Protein AF-A0AAV0QHT0-F1 (afdb_monomer)

Sequence (76 aa):
MNLGPLLKESTKEGELALWNLIVRDVRLNISPGSSCHCSEPGWFRVCFANMSEATLDVALDRLHRFVDQYRRTGSS

pLDDT: mean 94.21, std 8.59, range [46.97, 98.5]

Solvent-accessible surface area (backbone atoms only — not comparable to full-atom values): 4511 Å² total; per-residue (Å²): 91,82,49,41,93,73,39,86,41,94,34,66,66,28,35,52,54,52,48,50,47,37,41,70,74,61,64,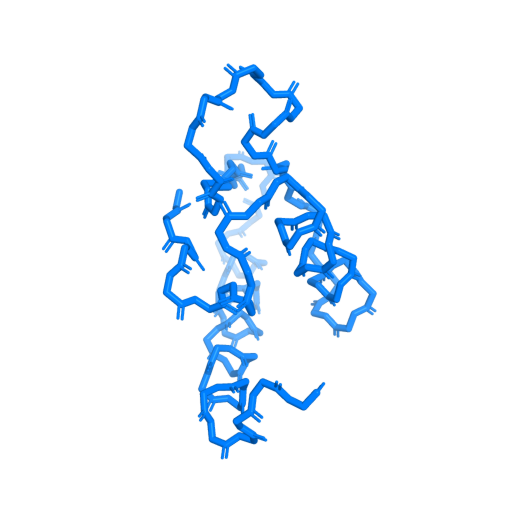45,94,60,45,54,25,63,84,71,72,44,90,58,51,27,33,35,50,76,90,65,90,91,56,54,69,74,55,49,52,55,53,51,52,42,49,51,54,47,54,57,47,49,65,72,66,53,81,119

Structure (mmCIF, N/CA/C/O backbone):
data_AF-A0AAV0QHT0-F1
#
_entry.id   AF-A0AAV0QHT0-F1
#
loop_
_atom_site.group_PDB
_atom_site.id
_atom_site.type_symbol
_atom_site.label_atom_id
_atom_site.label_alt_id
_atom_site.label_comp_id
_atom_site.label_asym_id
_atom_site.label_entity_id
_atom_site.label_seq_id
_atom_site.pdbx_PDB_ins_code
_atom_site.Cartn_x
_atom_site.Cartn_y
_atom_site.Cartn_z
_atom_site.occupancy
_atom_site.B_iso_or_equiv
_atom_site.auth_seq_id
_atom_site.auth_comp_id
_atom_site.auth_asym_id
_atom_site.auth_atom_id
_atom_site.pdbx_PDB_model_num
ATOM 1 N N . MET A 1 1 ? -5.519 5.256 -5.821 1.00 93.19 1 MET A N 1
ATOM 2 C CA . MET A 1 1 ? -6.150 3.941 -5.577 1.00 93.19 1 MET A CA 1
ATOM 3 C C . MET A 1 1 ? -6.876 3.998 -4.244 1.00 93.19 1 MET A C 1
ATOM 5 O O . MET A 1 1 ? -6.292 4.517 -3.303 1.00 93.19 1 MET A O 1
ATOM 9 N N . ASN A 1 2 ? -8.118 3.516 -4.167 1.00 96.00 2 ASN A N 1
ATOM 10 C CA . ASN A 1 2 ? -8.890 3.484 -2.922 1.00 96.00 2 ASN A CA 1
ATOM 11 C C . ASN A 1 2 ? -8.824 2.076 -2.303 1.00 96.00 2 ASN A C 1
ATOM 13 O O . ASN A 1 2 ? -9.318 1.120 -2.897 1.00 96.00 2 ASN A O 1
ATOM 17 N N . LEU A 1 3 ? -8.198 1.966 -1.132 1.00 96.31 3 LEU A N 1
ATOM 18 C CA . LEU A 1 3 ? -8.125 0.764 -0.298 1.00 96.31 3 LEU A CA 1
ATOM 19 C C . LEU A 1 3 ? -8.924 0.913 1.009 1.00 96.31 3 LEU A C 1
ATOM 21 O O . LEU A 1 3 ? -8.804 0.065 1.889 1.00 96.31 3 LEU A O 1
ATOM 25 N N . GLY A 1 4 ? -9.765 1.945 1.126 1.00 96.19 4 GLY A N 1
ATOM 26 C CA . GLY A 1 4 ? -10.685 2.176 2.246 1.00 96.19 4 GLY A CA 1
ATOM 27 C C . GLY A 1 4 ? -11.456 0.930 2.705 1.00 96.19 4 GLY A C 1
ATOM 28 O O . GLY A 1 4 ? -11.489 0.668 3.903 1.00 96.19 4 GLY A O 1
ATOM 29 N N . PRO A 1 5 ? -11.985 0.084 1.795 1.00 94.75 5 PRO A N 1
ATOM 30 C CA . PRO A 1 5 ? -12.678 -1.151 2.178 1.00 94.75 5 PRO A CA 1
ATOM 31 C C . PRO A 1 5 ? -11.819 -2.200 2.903 1.00 94.75 5 PRO A C 1
ATOM 33 O O . PRO A 1 5 ? -12.360 -3.189 3.386 1.00 94.75 5 PRO A O 1
ATOM 36 N N . LEU A 1 6 ? -10.492 -2.041 2.923 1.00 94.31 6 LEU A N 1
ATOM 37 C CA . LEU A 1 6 ? -9.565 -2.922 3.641 1.00 94.31 6 LEU A CA 1
ATOM 38 C C . LEU A 1 6 ? -9.157 -2.356 5.003 1.00 94.31 6 LEU A C 1
ATOM 40 O O . LEU A 1 6 ? -8.460 -3.031 5.756 1.00 94.31 6 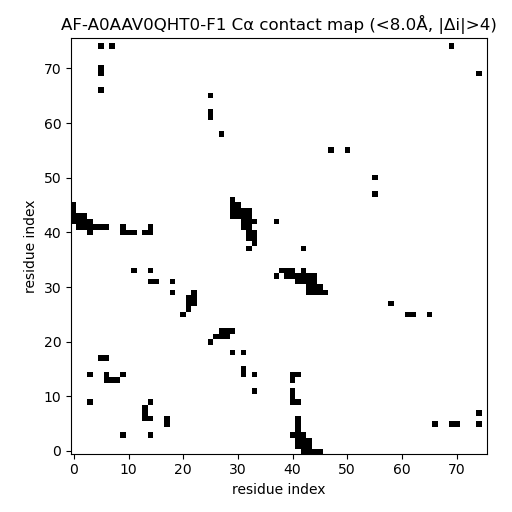LEU A O 1
ATOM 44 N N . LEU A 1 7 ? -9.540 -1.121 5.326 1.00 94.94 7 LEU A N 1
ATOM 45 C CA . LEU A 1 7 ? -9.222 -0.547 6.622 1.00 94.94 7 LEU A CA 1
ATOM 46 C C . LEU A 1 7 ? -10.029 -1.248 7.716 1.00 94.94 7 LEU A C 1
ATOM 48 O O . LEU A 1 7 ? -11.235 -1.444 7.581 1.00 94.94 7 LEU A O 1
ATOM 52 N N . LYS A 1 8 ? -9.364 -1.581 8.826 1.00 90.00 8 LYS A N 1
ATOM 53 C CA . LYS A 1 8 ? -10.050 -2.045 10.043 1.00 90.00 8 LYS A CA 1
ATOM 54 C C . LYS A 1 8 ? -10.924 -0.949 10.642 1.00 90.00 8 LYS A C 1
ATOM 56 O O . LYS A 1 8 ? -12.050 -1.192 11.054 1.00 90.00 8 LYS A O 1
ATOM 61 N N . GLU A 1 9 ? -10.372 0.257 10.666 1.00 94.12 9 GLU A N 1
ATOM 62 C CA . GLU A 1 9 ? -11.011 1.472 11.143 1.00 94.12 9 GLU A CA 1
ATOM 63 C C . GLU A 1 9 ? -10.814 2.549 10.083 1.00 94.12 9 GLU A C 1
ATOM 65 O O . GLU A 1 9 ? -9.713 2.711 9.554 1.00 94.12 9 GLU A O 1
ATOM 70 N N . SER A 1 10 ? -11.868 3.304 9.777 1.00 96.19 10 SER A N 1
ATOM 71 C CA . SER A 1 10 ? -11.812 4.406 8.812 1.00 96.19 10 SER A CA 1
ATOM 72 C C . SER A 1 10 ? -11.168 5.654 9.435 1.00 96.19 10 SER A C 1
ATOM 74 O O . SER A 1 10 ? -11.782 6.717 9.510 1.00 96.19 10 SER A O 1
ATOM 76 N N . THR A 1 11 ? -9.934 5.505 9.915 1.00 97.94 11 THR A N 1
ATOM 77 C CA . THR A 1 11 ? -9.120 6.522 10.591 1.00 97.94 11 THR A CA 1
ATOM 78 C C . THR A 1 11 ? -7.761 6.654 9.904 1.00 97.94 11 THR A C 1
ATOM 80 O O . THR A 1 11 ? -7.336 5.777 9.144 1.00 97.94 11 THR A O 1
ATOM 83 N N . LYS A 1 12 ? -7.041 7.750 10.176 1.00 97.69 12 LYS A N 1
ATOM 84 C CA . LYS A 1 12 ? -5.663 7.925 9.692 1.00 97.69 12 LYS A CA 1
ATOM 85 C C . LYS A 1 12 ? -4.754 6.815 10.224 1.00 97.69 12 LYS A C 1
ATOM 87 O O . LYS A 1 12 ? -3.884 6.325 9.513 1.00 97.69 12 LYS A O 1
ATOM 92 N N . GLU A 1 13 ? -4.972 6.397 11.460 1.00 98.19 13 GLU A N 1
ATOM 93 C CA . GLU A 1 13 ? -4.241 5.324 12.122 1.00 98.19 13 GLU A CA 1
ATOM 94 C C . GLU A 1 13 ? -4.482 3.987 11.409 1.00 98.19 13 GLU A C 1
ATOM 96 O O . GLU A 1 13 ? -3.524 3.260 11.139 1.00 98.19 13 GLU A O 1
ATOM 101 N N . GLY A 1 14 ? -5.730 3.705 11.013 1.00 97.44 14 GLY A N 1
ATOM 102 C CA . GLY A 1 14 ? -6.077 2.553 10.181 1.00 97.44 14 GLY A CA 1
ATOM 103 C C . GLY A 1 14 ? -5.379 2.575 8.818 1.00 97.44 14 GLY A C 1
ATOM 104 O O . GLY A 1 14 ? -4.826 1.560 8.388 1.00 97.44 14 GLY A O 1
ATOM 105 N N . GLU A 1 15 ? -5.333 3.739 8.161 1.00 98.38 15 GLU A N 1
ATOM 106 C CA . GLU A 1 15 ? -4.599 3.929 6.901 1.00 98.38 15 GLU A CA 1
ATOM 107 C C . GLU A 1 15 ? -3.097 3.659 7.066 1.00 98.38 15 GLU A C 1
ATOM 109 O O . GLU A 1 15 ? -2.512 2.924 6.267 1.00 98.38 15 GLU A O 1
ATOM 114 N N . LEU A 1 16 ? -2.471 4.204 8.112 1.00 98.06 16 LEU A N 1
ATOM 115 C CA . LEU A 1 16 ? -1.044 4.015 8.383 1.00 98.06 16 LEU A CA 1
ATOM 116 C C . LEU A 1 16 ? -0.712 2.574 8.791 1.00 98.06 16 LEU A C 1
ATOM 118 O O . LEU A 1 16 ? 0.353 2.064 8.437 1.00 98.06 16 LEU A O 1
ATOM 122 N N . ALA A 1 17 ? -1.615 1.887 9.493 1.00 97.44 17 ALA A N 1
ATOM 123 C CA . ALA A 1 17 ? -1.467 0.468 9.798 1.00 97.44 17 ALA A CA 1
ATOM 124 C C . ALA A 1 17 ? -1.475 -0.380 8.516 1.00 97.44 17 ALA A C 1
ATOM 126 O O . ALA A 1 17 ? -0.585 -1.213 8.327 1.00 97.44 17 ALA A O 1
ATOM 127 N N . LEU A 1 18 ? -2.421 -0.127 7.602 1.00 96.94 18 LEU A N 1
ATOM 128 C CA . LEU A 1 18 ? -2.462 -0.798 6.301 1.00 96.94 18 LEU A CA 1
ATOM 129 C C . LEU A 1 18 ? -1.222 -0.467 5.456 1.00 96.94 18 LEU A C 1
ATOM 131 O O . LEU A 1 18 ? -0.610 -1.362 4.873 1.00 96.94 18 LEU A O 1
ATOM 135 N N . TRP A 1 19 ? -0.813 0.801 5.427 1.00 97.81 19 TRP A N 1
ATOM 136 C CA . TRP A 1 19 ? 0.393 1.252 4.734 1.00 97.81 19 TRP A CA 1
ATOM 137 C C . TRP A 1 19 ? 1.648 0.503 5.201 1.00 97.81 19 TRP A C 1
ATOM 139 O O . TRP A 1 19 ? 2.409 0.003 4.372 1.00 97.81 19 TRP A O 1
ATOM 149 N N . ASN A 1 20 ? 1.834 0.362 6.518 1.00 97.69 20 ASN A N 1
ATOM 150 C CA . ASN A 1 20 ? 2.970 -0.359 7.094 1.00 97.69 20 ASN A CA 1
ATOM 151 C C . ASN A 1 20 ? 3.022 -1.823 6.635 1.00 97.69 20 ASN A C 1
ATOM 153 O O . ASN A 1 20 ? 4.101 -2.324 6.318 1.00 97.69 20 ASN A O 1
ATOM 157 N N . LEU A 1 21 ? 1.872 -2.502 6.551 1.00 96.31 21 LEU A N 1
ATOM 158 C CA . LEU A 1 21 ? 1.794 -3.868 6.020 1.00 96.31 21 LEU A CA 1
ATOM 159 C C . LEU A 1 21 ? 2.173 -3.917 4.536 1.00 96.31 21 LEU A C 1
ATOM 161 O O . LEU A 1 21 ? 2.937 -4.787 4.125 1.00 96.31 21 LEU A O 1
ATOM 165 N N . ILE A 1 22 ? 1.707 -2.960 3.731 1.00 97.12 22 ILE A N 1
ATOM 166 C CA . ILE A 1 22 ? 2.039 -2.898 2.300 1.00 97.12 22 ILE A CA 1
ATOM 167 C C . ILE A 1 22 ? 3.548 -2.692 2.092 1.00 97.12 22 ILE A C 1
ATOM 169 O O . ILE A 1 22 ? 4.176 -3.396 1.296 1.00 97.12 22 ILE A O 1
ATOM 173 N N . VAL A 1 23 ? 4.168 -1.782 2.843 1.00 97.69 23 VAL A N 1
ATOM 174 C CA . VAL A 1 23 ? 5.616 -1.544 2.748 1.00 97.69 23 VAL A CA 1
ATOM 175 C C . VAL A 1 23 ? 6.411 -2.761 3.230 1.00 97.69 23 VAL A C 1
ATOM 177 O O . VAL A 1 23 ? 7.363 -3.180 2.567 1.00 97.69 23 VAL A O 1
ATOM 180 N N . ARG A 1 24 ? 6.031 -3.351 4.369 1.00 97.06 24 ARG A N 1
ATOM 181 C CA . ARG A 1 24 ? 6.787 -4.437 5.008 1.00 97.06 24 ARG A CA 1
ATOM 182 C C . ARG A 1 24 ? 6.611 -5.779 4.300 1.00 97.06 24 ARG A C 1
ATOM 184 O O . ARG A 1 24 ? 7.608 -6.448 4.028 1.00 97.06 24 ARG A O 1
ATOM 191 N N . ASP A 1 25 ? 5.372 -6.150 3.997 1.00 94.88 25 ASP A N 1
ATOM 192 C CA . ASP A 1 25 ? 5.008 -7.507 3.577 1.00 94.88 25 ASP A CA 1
ATOM 193 C C . ASP A 1 25 ? 4.862 -7.597 2.051 1.00 94.88 25 ASP A C 1
ATOM 195 O O . ASP A 1 25 ? 5.353 -8.545 1.439 1.00 94.88 25 ASP A O 1
ATOM 199 N N . VAL A 1 26 ? 4.281 -6.574 1.411 1.00 96.25 26 VAL A N 1
ATOM 200 C CA . VAL A 1 26 ? 4.119 -6.511 -0.061 1.00 96.25 26 VAL A CA 1
ATOM 201 C C . VAL A 1 26 ? 5.364 -5.929 -0.747 1.00 96.25 26 VAL A C 1
ATOM 203 O O . VAL A 1 26 ? 5.586 -6.145 -1.941 1.00 96.25 26 VAL A O 1
ATOM 206 N 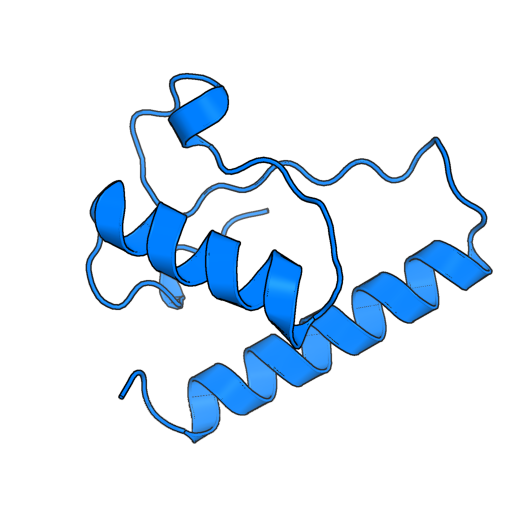N . ARG A 1 27 ? 6.231 -5.247 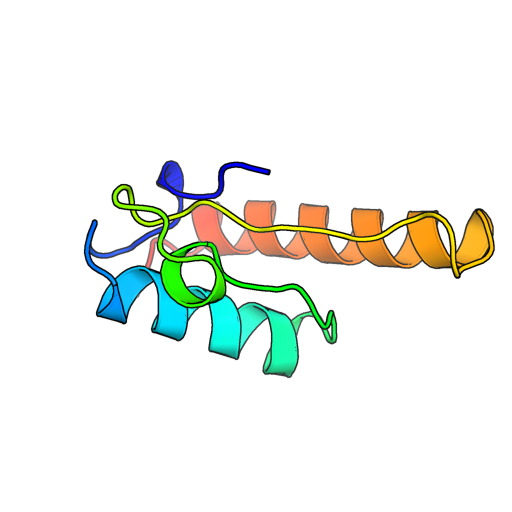0.019 1.00 97.19 27 ARG A N 1
ATOM 207 C CA . ARG A 1 27 ? 7.468 -4.601 -0.457 1.00 97.19 27 ARG A CA 1
ATOM 208 C C . ARG A 1 27 ? 7.206 -3.511 -1.499 1.00 97.19 27 ARG A C 1
ATOM 210 O O . ARG A 1 27 ? 7.993 -3.348 -2.431 1.00 97.19 27 ARG A O 1
ATOM 217 N N . LEU A 1 28 ? 6.108 -2.770 -1.345 1.00 97.06 28 LEU A N 1
ATOM 218 C CA . LEU A 1 28 ? 5.749 -1.652 -2.219 1.00 97.06 28 LEU A CA 1
ATOM 219 C C . LEU A 1 28 ? 5.773 -0.336 -1.451 1.00 97.06 28 LEU A C 1
ATOM 221 O O . LEU A 1 28 ? 5.050 -0.159 -0.474 1.00 97.06 28 LEU A O 1
ATOM 225 N N . ASN A 1 29 ? 6.586 0.607 -1.925 1.00 96.94 29 ASN A N 1
ATOM 226 C CA . ASN A 1 29 ? 6.581 1.969 -1.410 1.00 96.94 29 ASN A CA 1
ATOM 227 C C . ASN A 1 29 ? 5.509 2.789 -2.136 1.00 96.94 29 ASN A C 1
ATOM 229 O O . ASN A 1 29 ? 5.695 3.202 -3.281 1.00 96.94 29 ASN A O 1
ATOM 233 N N . ILE A 1 30 ? 4.386 3.009 -1.461 1.00 96.88 30 ILE A N 1
ATOM 234 C CA . ILE A 1 30 ? 3.280 3.852 -1.922 1.00 96.88 30 ILE A CA 1
ATOM 235 C C . ILE A 1 30 ? 3.027 4.950 -0.892 1.00 96.88 30 ILE A C 1
ATOM 237 O O . ILE A 1 30 ? 3.375 4.796 0.278 1.00 96.88 30 ILE A O 1
ATOM 241 N N . SER A 1 31 ? 2.437 6.070 -1.309 1.00 98.12 31 SER A N 1
ATOM 242 C CA . SER A 1 31 ? 2.165 7.179 -0.387 1.00 98.12 31 SER A CA 1
ATOM 243 C C . SER A 1 31 ? 0.730 7.080 0.142 1.00 98.12 31 SER A C 1
ATOM 245 O O . SER A 1 31 ? -0.190 7.045 -0.684 1.00 98.12 31 SER A O 1
ATOM 247 N N . PRO A 1 32 ? 0.514 7.044 1.468 1.00 98.38 32 PRO A N 1
ATOM 248 C CA . PRO A 1 32 ? -0.824 7.119 2.040 1.00 98.38 32 PRO A CA 1
ATOM 249 C C . PRO A 1 32 ? -1.400 8.527 1.827 1.00 98.38 32 PRO A C 1
ATOM 251 O O . PRO A 1 32 ? -0.663 9.517 1.789 1.00 98.38 32 PRO A O 1
ATOM 254 N N . GLY A 1 33 ? -2.714 8.629 1.645 1.00 98.50 33 GLY A N 1
ATOM 255 C CA . GLY A 1 33 ? -3.412 9.871 1.312 1.00 98.50 33 GLY A CA 1
ATOM 256 C C . GLY A 1 33 ? -3.230 10.943 2.381 1.00 98.50 33 GLY A C 1
ATOM 257 O O . GLY A 1 33 ? -3.097 12.125 2.056 1.00 98.50 33 GLY A O 1
ATOM 258 N N . SER A 1 34 ? -3.114 10.535 3.645 1.00 97.62 34 SER A N 1
ATOM 259 C CA . SER A 1 34 ? -2.827 11.427 4.769 1.00 97.62 34 SER A CA 1
ATOM 260 C C . SER A 1 34 ? -1.484 12.161 4.652 1.00 97.62 34 SER A C 1
ATOM 262 O O . SER A 1 34 ? -1.367 13.279 5.157 1.00 97.62 34 SER A O 1
ATOM 264 N N . SER A 1 35 ? -0.489 11.618 3.935 1.00 97.62 35 SER A N 1
ATOM 265 C CA . SER A 1 35 ? 0.758 12.337 3.610 1.00 97.62 35 SER A CA 1
ATOM 266 C C . SER A 1 35 ? 0.553 13.488 2.621 1.00 97.62 35 SER A C 1
ATOM 268 O O . SER A 1 35 ? 1.433 14.329 2.468 1.00 97.62 35 SER A O 1
ATOM 270 N N . CYS A 1 36 ? -0.593 13.529 1.945 1.00 96.88 36 CYS A N 1
ATOM 271 C CA . CYS A 1 36 ? -0.976 14.566 0.992 1.00 96.88 36 CYS A CA 1
ATOM 272 C C . CYS A 1 36 ? -2.197 15.363 1.475 1.00 96.88 36 CYS A C 1
ATOM 274 O O . CYS A 1 36 ? -2.894 15.959 0.659 1.00 96.88 36 CYS A O 1
ATOM 276 N N . HIS A 1 37 ? -2.463 15.362 2.786 1.00 96.50 37 HIS A N 1
ATOM 277 C CA . HIS A 1 37 ? -3.598 16.053 3.407 1.00 96.50 37 HIS A CA 1
ATOM 278 C C . HIS A 1 37 ? -4.979 15.599 2.897 1.00 96.50 37 HIS A C 1
ATOM 280 O O . HIS A 1 37 ? -5.937 16.368 2.951 1.00 96.50 37 HIS A O 1
ATOM 286 N N . CYS A 1 38 ? -5.109 14.354 2.419 1.00 97.50 38 CYS A N 1
ATOM 287 C CA . CYS A 1 38 ? -6.419 13.786 2.107 1.00 97.50 38 CYS A CA 1
ATOM 288 C C . CYS A 1 38 ? -7.250 13.667 3.394 1.00 97.50 38 CYS A C 1
ATOM 290 O O . CYS A 1 38 ? -6.770 13.132 4.395 1.00 97.50 38 CYS A O 1
ATOM 292 N N . SER A 1 39 ? -8.480 14.183 3.369 1.00 95.69 39 SER A N 1
ATOM 293 C CA . SER A 1 39 ? -9.408 14.136 4.505 1.00 95.69 39 SER A CA 1
ATOM 294 C C . SER A 1 39 ? -10.052 12.764 4.699 1.00 95.69 39 SER A C 1
ATOM 296 O O . SER A 1 39 ? -10.508 12.458 5.796 1.00 95.69 39 SER A O 1
ATOM 298 N N . GLU A 1 40 ? -10.099 11.948 3.646 1.00 97.88 40 GLU A N 1
ATOM 299 C CA . GLU A 1 40 ? -10.695 10.614 3.659 1.00 97.88 40 GLU A CA 1
ATOM 300 C C . GLU A 1 40 ? -9.604 9.540 3.794 1.00 97.88 40 GLU A C 1
ATOM 302 O O . GLU A 1 40 ? -8.736 9.443 2.921 1.00 97.88 40 GLU A O 1
ATOM 307 N N . PRO A 1 41 ? -9.630 8.708 4.849 1.00 98.06 41 PRO A N 1
ATOM 308 C CA . PRO A 1 41 ? -8.691 7.601 4.985 1.00 98.06 41 PRO A CA 1
ATOM 309 C C . PRO A 1 41 ? -8.885 6.517 3.919 1.00 98.06 41 PRO A C 1
ATOM 311 O O . PRO A 1 41 ? -10.003 6.208 3.509 1.00 98.06 41 PRO A O 1
ATOM 314 N N . GLY A 1 42 ? -7.787 5.875 3.526 1.00 97.44 42 GLY A N 1
ATOM 315 C CA . GLY A 1 42 ? -7.788 4.712 2.635 1.00 97.44 42 GLY A CA 1
ATOM 316 C C . GLY A 1 42 ? -7.397 5.030 1.199 1.00 97.44 42 GLY A C 1
ATOM 317 O O . GLY A 1 42 ? -7.303 4.120 0.371 1.00 97.44 42 GLY A O 1
ATOM 318 N N . TRP A 1 43 ? -7.121 6.291 0.884 1.00 98.38 43 TRP A N 1
ATOM 319 C CA . TRP A 1 43 ? -6.573 6.674 -0.410 1.00 98.38 43 TRP A CA 1
ATOM 320 C C . TRP A 1 43 ? -5.061 6.471 -0.437 1.00 98.38 43 TRP A C 1
ATOM 322 O O . TRP A 1 43 ? -4.352 6.815 0.497 1.00 98.38 43 TRP A O 1
ATOM 332 N N . PHE A 1 44 ? -4.547 5.935 -1.541 1.00 98.25 44 PHE A N 1
ATOM 333 C CA . PHE A 1 44 ? -3.116 5.743 -1.757 1.00 98.25 44 PHE A CA 1
ATOM 334 C C . PHE A 1 44 ? -2.699 6.227 -3.141 1.00 98.25 44 PHE A C 1
ATOM 336 O O . PHE A 1 44 ? -3.358 5.936 -4.152 1.00 98.25 44 PHE A O 1
ATOM 343 N N . ARG A 1 45 ? -1.566 6.928 -3.198 1.00 98.00 45 ARG A N 1
ATOM 344 C CA . ARG A 1 45 ? -0.906 7.321 -4.445 1.00 98.00 45 ARG A CA 1
ATOM 345 C C . ARG A 1 45 ? 0.132 6.270 -4.830 1.00 98.00 45 ARG A C 1
ATOM 347 O O . ARG A 1 45 ? 1.006 5.934 -4.032 1.00 98.00 45 ARG A O 1
ATOM 354 N N . VAL A 1 46 ? 0.061 5.815 -6.078 1.00 95.88 46 VAL A N 1
ATOM 355 C CA . VAL A 1 46 ? 0.990 4.849 -6.674 1.00 95.88 46 VAL A CA 1
ATOM 356 C C . VAL A 1 46 ? 1.601 5.483 -7.919 1.00 95.88 46 VAL A C 1
ATOM 358 O O . VAL A 1 46 ? 0.870 5.921 -8.805 1.00 95.88 46 VAL A O 1
AT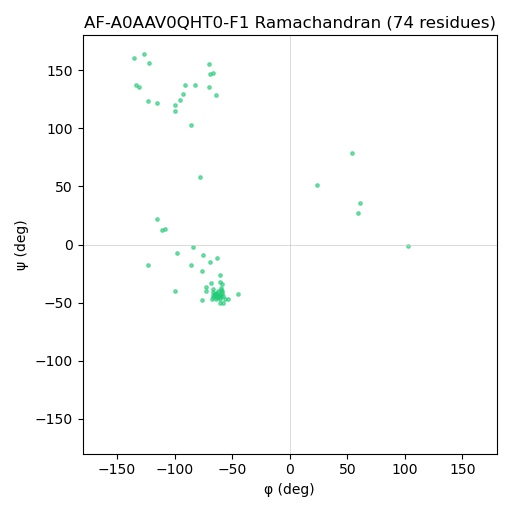OM 361 N N . CYS A 1 47 ? 2.929 5.564 -7.971 1.00 95.81 47 CYS A N 1
ATOM 362 C CA . CYS A 1 47 ? 3.650 6.025 -9.155 1.00 95.81 47 CYS A CA 1
ATOM 363 C C . CYS A 1 47 ? 3.979 4.825 -10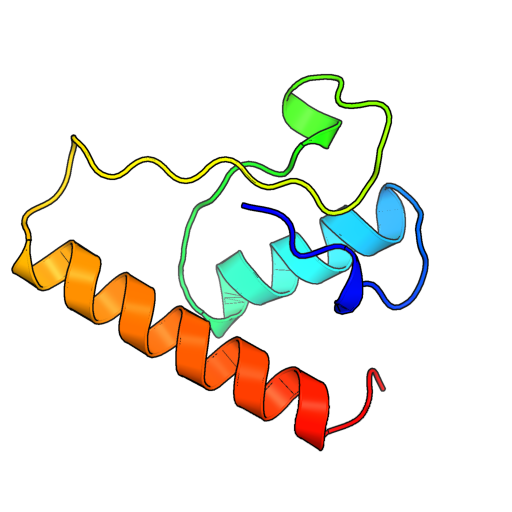.047 1.00 95.81 47 CYS A C 1
ATOM 365 O O . CYS A 1 47 ? 4.413 3.796 -9.540 1.00 95.81 47 CYS A O 1
ATOM 367 N N . PHE A 1 48 ? 3.798 4.971 -11.358 1.00 95.25 48 PHE A N 1
ATOM 368 C CA . PHE A 1 48 ? 4.082 3.917 -12.342 1.00 95.25 48 PHE A CA 1
ATOM 369 C C . PHE A 1 48 ? 5.081 4.355 -13.424 1.00 95.25 48 PHE A C 1
ATOM 371 O O . PHE A 1 48 ? 5.682 3.517 -14.081 1.00 95.25 48 PHE A O 1
ATOM 378 N N . ALA A 1 49 ? 5.299 5.661 -13.603 1.00 96.44 49 ALA A N 1
ATOM 379 C CA . ALA A 1 49 ? 6.092 6.201 -14.711 1.00 96.44 49 ALA A CA 1
ATOM 380 C C . ALA A 1 49 ? 7.619 6.026 -14.565 1.00 96.44 49 ALA A C 1
ATOM 382 O O . ALA A 1 49 ? 8.358 6.334 -15.493 1.00 96.44 49 ALA A O 1
ATOM 383 N N . ASN A 1 50 ? 8.110 5.577 -13.406 1.00 92.56 50 ASN A N 1
ATOM 384 C CA . ASN A 1 50 ? 9.540 5.455 -13.101 1.00 92.56 50 ASN A CA 1
ATOM 385 C C . ASN A 1 50 ? 10.043 4.000 -13.056 1.00 92.56 50 ASN A C 1
ATOM 387 O O . ASN A 1 50 ? 11.123 3.750 -12.523 1.00 92.56 50 ASN A O 1
ATOM 391 N N . MET A 1 51 ? 9.261 3.042 -13.554 1.00 93.94 51 MET A N 1
ATOM 392 C CA . MET A 1 51 ? 9.612 1.622 -13.558 1.00 93.94 51 MET A CA 1
ATOM 393 C C . MET A 1 51 ? 9.297 0.986 -14.912 1.00 93.94 51 MET A C 1
ATOM 395 O O . MET A 1 51 ? 8.518 1.529 -15.691 1.00 93.94 51 MET A O 1
ATOM 399 N N . SER A 1 52 ? 9.914 -0.162 -15.200 1.00 97.62 52 SER A N 1
ATOM 400 C CA . SER 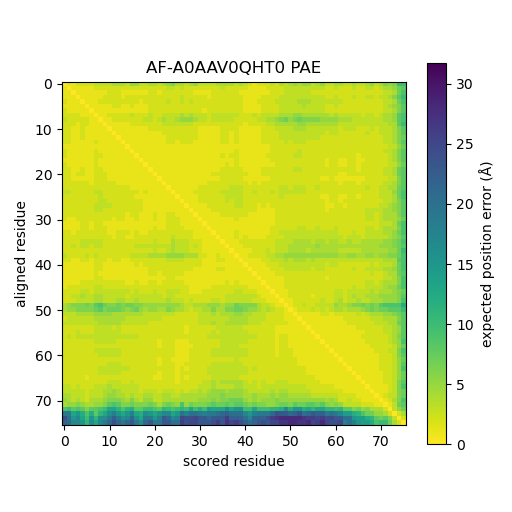A 1 52 ? 9.558 -0.943 -16.385 1.00 97.62 52 SER A CA 1
ATOM 401 C C . SER A 1 52 ? 8.173 -1.571 -16.231 1.00 97.62 52 SER A C 1
ATOM 403 O O . SER A 1 52 ? 7.736 -1.847 -15.113 1.00 97.62 52 SER A O 1
ATOM 405 N N . GLU A 1 53 ? 7.522 -1.868 -17.354 1.00 97.50 53 GLU A N 1
ATOM 406 C CA . GLU A 1 53 ? 6.246 -2.595 -17.397 1.00 97.50 53 GLU A CA 1
ATOM 407 C C . GLU A 1 53 ? 6.327 -3.925 -16.633 1.00 97.50 53 GLU A C 1
ATOM 409 O O . GLU A 1 53 ? 5.539 -4.163 -15.726 1.00 97.50 53 GLU A O 1
ATOM 414 N N . ALA A 1 54 ? 7.386 -4.711 -16.853 1.00 98.12 54 ALA A N 1
ATOM 415 C CA . ALA A 1 54 ? 7.604 -5.961 -16.120 1.00 98.12 54 ALA A CA 1
ATOM 416 C C . ALA A 1 54 ? 7.704 -5.769 -14.590 1.00 98.12 54 ALA A C 1
ATOM 418 O O . ALA A 1 54 ? 7.277 -6.627 -13.820 1.00 98.12 54 ALA A O 1
ATOM 419 N N . THR A 1 55 ? 8.267 -4.648 -14.124 1.00 97.31 55 THR A N 1
ATOM 420 C CA . THR A 1 55 ? 8.324 -4.341 -12.683 1.00 97.31 55 THR A CA 1
ATOM 421 C C . THR A 1 55 ? 6.949 -3.946 -12.154 1.00 97.31 55 THR A C 1
ATOM 423 O O . THR A 1 55 ? 6.573 -4.356 -11.053 1.00 97.31 55 THR A O 1
ATOM 426 N N . LEU A 1 56 ? 6.196 -3.171 -12.939 1.00 96.88 56 LEU A N 1
ATOM 427 C CA . LEU A 1 56 ? 4.825 -2.791 -12.623 1.00 96.88 56 LEU A CA 1
ATOM 428 C C . LEU A 1 56 ? 3.922 -4.027 -12.514 1.00 96.88 56 LEU A C 1
ATOM 430 O O . LEU A 1 56 ? 3.183 -4.135 -11.539 1.00 96.88 56 LEU A O 1
ATOM 434 N N . ASP A 1 57 ? 4.043 -4.990 -13.427 1.00 97.38 57 ASP A N 1
ATOM 435 C CA . ASP A 1 57 ? 3.275 -6.240 -13.394 1.00 97.38 57 ASP A CA 1
ATOM 436 C C . ASP A 1 57 ? 3.542 -7.043 -12.120 1.00 97.38 57 ASP A C 1
ATOM 438 O O . ASP A 1 57 ? 2.609 -7.479 -11.443 1.00 97.38 57 ASP A O 1
ATOM 442 N N . VAL A 1 58 ? 4.814 -7.176 -11.724 1.00 97.69 58 VAL A N 1
ATOM 443 C CA . VAL A 1 58 ? 5.186 -7.835 -10.461 1.00 97.69 58 VAL A CA 1
ATOM 444 C C . VAL A 1 58 ? 4.607 -7.087 -9.257 1.00 97.69 58 VAL A C 1
ATOM 446 O O . VAL A 1 58 ? 4.142 -7.718 -8.304 1.00 97.69 58 VAL A O 1
ATOM 449 N N . ALA A 1 59 ? 4.617 -5.751 -9.270 1.00 97.25 59 ALA A N 1
ATOM 450 C CA . ALA A 1 59 ? 4.027 -4.949 -8.202 1.00 97.25 59 ALA A CA 1
ATOM 451 C C . ALA A 1 59 ? 2.504 -5.144 -8.113 1.00 97.25 59 ALA A C 1
ATOM 453 O O . ALA A 1 59 ? 1.970 -5.332 -7.017 1.00 97.25 59 ALA A O 1
ATOM 454 N N . LEU A 1 60 ? 1.810 -5.150 -9.253 1.00 95.88 60 LEU A N 1
ATOM 455 C CA . LEU A 1 60 ? 0.365 -5.357 -9.324 1.00 95.88 60 LEU A CA 1
ATOM 456 C C . LEU A 1 60 ? -0.036 -6.777 -8.909 1.00 95.88 60 LEU A C 1
ATOM 458 O O . LEU A 1 60 ? -1.014 -6.926 -8.179 1.00 95.88 60 LEU A O 1
ATOM 462 N N . ASP A 1 61 ? 0.709 -7.810 -9.307 1.00 97.50 61 ASP A N 1
ATOM 463 C CA . ASP A 1 61 ? 0.461 -9.199 -8.889 1.00 97.50 61 ASP A CA 1
ATOM 464 C C . ASP A 1 61 ? 0.630 -9.369 -7.370 1.00 97.50 61 ASP A C 1
ATOM 466 O O . ASP A 1 61 ? -0.245 -9.917 -6.697 1.00 97.50 61 ASP A O 1
ATOM 470 N N . ARG A 1 62 ? 1.703 -8.812 -6.788 1.00 97.62 62 ARG A N 1
ATOM 471 C CA . ARG A 1 62 ? 1.898 -8.810 -5.326 1.00 97.62 62 ARG A CA 1
ATOM 472 C C . ARG A 1 62 ? 0.745 -8.127 -4.598 1.00 97.62 62 ARG A C 1
ATOM 474 O O . ARG A 1 62 ? 0.263 -8.650 -3.592 1.00 97.62 62 ARG A O 1
ATOM 481 N N . LEU A 1 63 ? 0.302 -6.975 -5.102 1.00 95.69 63 LEU A N 1
ATOM 482 C CA . LEU A 1 63 ? -0.794 -6.225 -4.503 1.00 95.69 63 LEU A CA 1
ATOM 483 C C . LEU A 1 63 ? -2.125 -6.984 -4.605 1.00 95.69 63 LEU A C 1
ATOM 485 O O . LEU A 1 63 ? -2.832 -7.070 -3.605 1.00 95.69 63 LEU A O 1
ATOM 489 N N . HIS A 1 64 ? -2.445 -7.586 -5.755 1.00 94.88 64 HIS A N 1
ATOM 490 C CA . HIS A 1 64 ? -3.648 -8.412 -5.915 1.00 94.88 64 HIS A CA 1
ATOM 491 C C . HIS A 1 64 ? -3.669 -9.578 -4.925 1.00 94.88 64 HIS A C 1
ATOM 493 O O . HIS A 1 64 ? -4.635 -9.735 -4.178 1.00 94.88 64 HIS A O 1
ATOM 499 N N . ARG A 1 65 ? -2.572 -10.342 -4.840 1.00 96.12 65 ARG A N 1
ATOM 500 C CA . ARG A 1 65 ? -2.460 -11.467 -3.897 1.00 96.12 65 ARG A CA 1
ATOM 501 C C . ARG A 1 65 ? -2.639 -11.022 -2.450 1.00 96.12 65 ARG A C 1
ATOM 503 O O . ARG A 1 65 ? -3.324 -11.702 -1.686 1.00 96.12 65 ARG A O 1
ATOM 510 N N . PHE A 1 66 ? -2.046 -9.884 -2.086 1.00 94.88 66 PHE A N 1
ATOM 511 C CA . PHE A 1 66 ? -2.211 -9.294 -0.762 1.00 94.88 66 PHE A CA 1
ATOM 512 C C . PHE A 1 66 ? -3.675 -8.954 -0.477 1.00 94.88 66 PHE A C 1
ATOM 514 O O . PHE A 1 66 ? -4.195 -9.380 0.550 1.00 94.88 66 PHE A O 1
ATOM 521 N N . VAL A 1 67 ? -4.359 -8.245 -1.381 1.00 93.06 67 VAL A N 1
ATOM 522 C CA . VAL A 1 67 ? -5.770 -7.861 -1.203 1.00 93.06 67 VAL A CA 1
ATOM 523 C C . VAL A 1 67 ? -6.665 -9.091 -1.060 1.00 93.06 67 VAL A C 1
ATOM 525 O O . VAL A 1 67 ? -7.503 -9.143 -0.157 1.00 93.06 67 VAL A O 1
ATOM 528 N N . ASP A 1 68 ? -6.463 -10.102 -1.903 1.00 93.25 68 ASP A N 1
ATOM 529 C CA . ASP A 1 68 ? -7.235 -11.342 -1.846 1.00 93.25 68 ASP A CA 1
ATOM 530 C C . ASP A 1 68 ? -7.013 -12.089 -0.532 1.00 93.25 68 ASP A C 1
ATOM 532 O O . ASP A 1 68 ? -7.959 -12.624 0.049 1.00 93.25 68 ASP A O 1
ATOM 536 N N . GLN A 1 69 ? -5.769 -12.141 -0.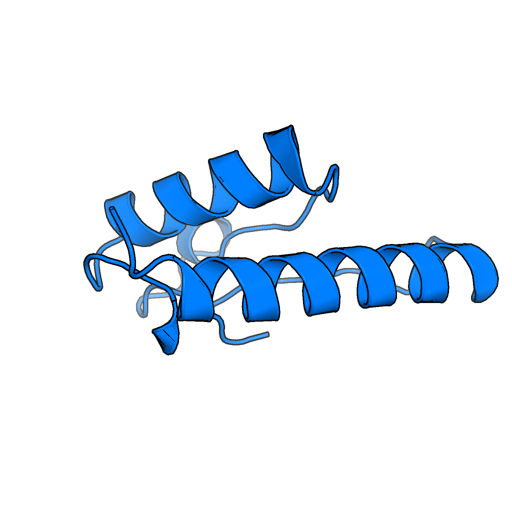051 1.00 91.00 69 GLN A N 1
ATOM 537 C CA . GLN A 1 69 ? -5.448 -12.774 1.224 1.00 91.00 69 GLN A CA 1
ATOM 538 C C . GLN A 1 69 ? -6.040 -11.993 2.395 1.00 91.00 69 GLN A C 1
ATOM 540 O O . GLN A 1 69 ? -6.687 -12.597 3.246 1.00 91.00 69 GLN A O 1
ATOM 545 N N . TYR A 1 70 ? -5.875 -10.671 2.405 1.00 88.88 70 TYR A N 1
ATOM 546 C CA . TYR A 1 70 ? -6.332 -9.793 3.479 1.00 88.88 70 TYR A CA 1
ATOM 547 C C . TYR A 1 70 ? -7.851 -9.873 3.676 1.00 88.88 70 TYR A C 1
ATOM 549 O O . TYR A 1 70 ? -8.336 -9.934 4.805 1.00 88.88 70 TYR A O 1
ATOM 557 N N . ARG A 1 71 ? -8.608 -9.966 2.572 1.00 86.50 71 ARG A N 1
ATOM 558 C CA . ARG A 1 71 ? -10.062 -10.191 2.600 1.00 86.50 71 ARG A CA 1
ATOM 559 C C . ARG A 1 71 ? -10.440 -11.567 3.150 1.00 86.50 71 ARG A C 1
ATOM 561 O O . ARG 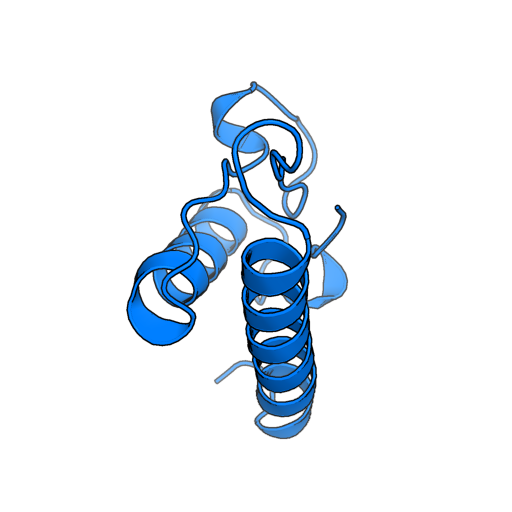A 1 71 ? -11.424 -11.675 3.872 1.00 86.50 71 ARG A O 1
ATOM 568 N N . ARG A 1 72 ? -9.674 -12.613 2.824 1.00 84.50 72 ARG A N 1
ATOM 569 C CA . ARG A 1 72 ? -9.932 -13.993 3.277 1.00 84.50 72 ARG A CA 1
ATOM 570 C C . ARG A 1 72 ? -9.618 -14.210 4.753 1.00 84.50 72 ARG A C 1
ATOM 572 O O . ARG A 1 72 ? -10.319 -14.971 5.407 1.00 84.50 72 ARG A O 1
ATOM 579 N N . THR A 1 73 ? -8.571 -13.575 5.272 1.00 78.56 73 THR A N 1
ATOM 580 C CA . THR A 1 73 ? -8.143 -13.750 6.668 1.00 78.56 73 THR A CA 1
ATOM 581 C C . THR A 1 73 ? -8.898 -12.864 7.654 1.00 78.56 73 THR A C 1
ATOM 583 O O . THR A 1 73 ? -8.645 -12.979 8.845 1.00 78.56 73 THR A O 1
ATOM 586 N N . GLY A 1 74 ? -9.812 -12.011 7.173 1.00 62.31 74 GLY A N 1
ATOM 587 C CA . GLY A 1 74 ? -10.691 -11.181 7.993 1.00 62.31 74 GLY A CA 1
ATOM 588 C C . GLY A 1 74 ? -9.928 -10.335 9.003 1.00 62.31 74 GLY A C 1
ATOM 589 O O . GLY A 1 74 ? -9.900 -10.711 10.160 1.00 62.31 74 GLY A O 1
ATOM 590 N N . SER A 1 75 ? -9.326 -9.222 8.560 1.00 57.28 75 SER A N 1
ATOM 591 C CA . SER A 1 75 ? -8.878 -8.073 9.373 1.00 57.28 75 SER A CA 1
ATOM 592 C C . SER A 1 75 ? -8.592 -8.347 10.867 1.00 57.28 75 SER A C 1
ATOM 594 O O . SER A 1 75 ? -9.106 -7.634 11.723 1.00 57.28 75 SER A O 1
ATOM 596 N N . SER A 1 76 ? -7.777 -9.358 11.192 1.00 46.97 76 SER A N 1
ATOM 597 C CA . SER A 1 76 ? -7.427 -9.739 12.572 1.00 46.97 76 SER A CA 1
ATOM 598 C C . SER A 1 76 ? -6.586 -8.664 13.219 1.00 46.97 76 SER A C 1
ATOM 600 O O . SER A 1 76 ? -5.503 -8.391 12.646 1.00 46.97 76 SER A O 1
#

Secondary structure (DSSP, 8-state):
-B-GGG-SSSSHHHHHHHHHHIIIII----EEGGGGT-SSTTBEE---TTS-HHHHHHHHHHHHHHHHHHHHTT--

Organism: NCBI:txid586396

InterPro domains:
  IPR004839 Aminotransferase, class I/classII, large domain [PF00155] (13-63)
  IPR015422 Pyridoxal phosphate-dependent transferase, small domain [G3DSA:3.90.1150.10] (1-67)
  IPR015424 Pyridoxal phosphate-dependent transferase [SSF53383] (3-70)
  IPR050478 Ethylene and sulfur compound biosynthesis-related protein [PTHR43795] (6-66)

Foldseek 3Di:
DFQCVLFPDFDPVSLVVVQVCCCPPLVDDWAWCVVVVDPTGRDIHDDDPPDDPVVVVSSVVSVVVVVVVSVVVDPD

Mean predicted aligned error: 3.1 Å

Nearest PDB structures (foldseek):
  7dlw-assembly1_B  TM=9.892E-01  e=1.129E-07  Arabidopsis thaliana
  1ynu-assembly1_A  TM=9.882E-01  e=2.511E-07  Malus domestica
  1iay-assembly1_A-2  TM=9.874E-01  e=3.503E-07  Solanum lycopersicum
  3piu-assembly1_A-2  TM=9.908E-01  e=5.969E-07  Malus domestica
  1iax-assembly1_B  TM=9.959E-01  e=7.791E-07  Solanum lycopersicum

Radius of gyration: 12.34 Å; Cα contacts (8 Å, |Δi|>4): 80; chains: 1; bounding box: 22×30×30 Å